Protein AF-A0A1Y0CXQ1-F1 (afdb_monomer)

InterPro domains:
  IPR018687 Protein of unknown function DUF2177, membrane [PF09945] (3-123)

Mean predicted aligned error: 2.54 Å

Organism: NCBI:txid1903694

Sequence (136 aa):
MGYVFVYLAAVVIFLGVDTVWLTTMKGLFYEPRIGHLLADKPNMGAAGAFYLFYILALCLLVLYPQIKVGTSVIGIFLLGGLIGLMAYGTYDFTNLALYKGFTLETALVDFLWGGLLTGAVSAGVAALAYRFNWLA

Foldseek 3Di:
DLLVLLLVLLLCLLCVVVVVVCVPCVVVPCCVQPVVVDDPDDPVVVVVVCSNVLSVCLSVPQQQVCLQVPHDLQRSLQVQLVSQLVVLLVVLVVCVVPPPRRDPVNSVVSSNVSSNSRSVSRSVSSVVCVVVVSND

pLDDT: mean 96.77, std 2.99, range [74.44, 98.81]

Secondary structure (DSSP, 8-state):
-HHHHHHHHHHHHHHHHHHHHHHHHIIIIIHHHHGGGS-SS--HHHHHHHHHHHHHHHIIIIIHHHHHTT--HHHHHHHHHHHHHHHHHHHHHHHHHH-TT--HHHHHHHHHHHHHHHHHHHHHHHHHHHHTTTT-

Structure (mmCIF, N/CA/C/O backbone):
data_AF-A0A1Y0CXQ1-F1
#
_entry.id   AF-A0A1Y0CXQ1-F1
#
loop_
_atom_site.group_PDB
_atom_site.id
_atom_site.type_symbol
_atom_site.label_atom_id
_atom_site.label_alt_id
_atom_site.label_comp_id
_atom_site.label_asym_id
_atom_site.label_entity_id
_atom_site.label_seq_id
_atom_site.pdbx_PDB_ins_code
_atom_site.Cartn_x
_atom_site.Cartn_y
_atom_site.Cartn_z
_atom_site.occupancy
_atom_site.B_iso_or_equiv
_atom_site.auth_seq_id
_atom_site.auth_comp_id
_atom_site.auth_asym_id
_atom_site.auth_atom_id
_atom_site.pdbx_PDB_model_num
ATOM 1 N N . MET A 1 1 ? -17.543 -12.802 12.088 1.00 82.25 1 MET A N 1
ATOM 2 C CA . MET A 1 1 ? -17.949 -12.087 10.853 1.00 82.25 1 MET A CA 1
ATOM 3 C C . MET A 1 1 ? -17.145 -10.809 10.639 1.00 82.25 1 MET A C 1
ATOM 5 O O . MET A 1 1 ? -16.642 -10.629 9.542 1.00 82.25 1 MET A O 1
ATOM 9 N N . GLY A 1 2 ? -16.914 -9.997 11.676 1.00 93.62 2 GLY A N 1
ATOM 10 C CA . GLY A 1 2 ? -16.078 -8.791 11.616 1.00 93.62 2 GLY A CA 1
ATOM 11 C C . GLY A 1 2 ? -14.749 -8.891 10.867 1.00 93.62 2 GLY A C 1
ATOM 12 O O . GLY A 1 2 ? -14.496 -8.114 9.955 1.00 93.62 2 GLY A O 1
ATOM 13 N N . TYR A 1 3 ? -13.923 -9.889 11.202 1.00 96.31 3 TYR A N 1
ATOM 14 C CA . TYR A 1 3 ? -12.636 -10.113 10.525 1.00 96.31 3 TYR A CA 1
ATOM 15 C C . TYR A 1 3 ? -12.791 -10.347 9.021 1.00 96.31 3 TYR A C 1
ATOM 17 O O . TYR A 1 3 ? -11.991 -9.853 8.238 1.00 96.31 3 TYR A O 1
ATOM 25 N N . VAL A 1 4 ? -13.849 -11.057 8.616 1.00 97.19 4 VAL A N 1
ATOM 26 C CA . VAL A 1 4 ? -14.145 -11.303 7.201 1.00 97.19 4 VAL A CA 1
ATOM 27 C C . VAL A 1 4 ? -14.506 -9.992 6.506 1.00 97.19 4 VAL A C 1
ATOM 29 O O . VAL A 1 4 ? -14.008 -9.743 5.417 1.00 97.19 4 VAL A O 1
ATOM 32 N N . PHE A 1 5 ? -15.300 -9.119 7.133 1.00 98.00 5 PHE A N 1
ATOM 33 C CA . PHE A 1 5 ? -15.616 -7.805 6.560 1.00 98.00 5 PHE A CA 1
ATOM 34 C C . PHE A 1 5 ? -14.389 -6.903 6.442 1.00 98.00 5 PHE A C 1
ATOM 36 O O . PHE A 1 5 ? -14.204 -6.282 5.400 1.00 98.00 5 PHE A O 1
ATOM 43 N N . VAL A 1 6 ? -13.514 -6.887 7.451 1.00 98.25 6 VAL A N 1
ATOM 44 C CA . VAL A 1 6 ? -12.236 -6.158 7.393 1.00 98.25 6 VAL A CA 1
ATOM 45 C C . VAL A 1 6 ? -11.364 -6.678 6.248 1.00 98.25 6 VAL A C 1
ATOM 47 O O . VAL A 1 6 ? -10.869 -5.878 5.458 1.00 98.25 6 VAL A O 1
ATOM 50 N N . TYR A 1 7 ? -11.224 -8.000 6.110 1.00 98.44 7 TYR A N 1
ATOM 51 C CA . TYR A 1 7 ? -10.444 -8.602 5.028 1.00 98.44 7 TYR A CA 1
ATOM 52 C C . TYR A 1 7 ? -11.030 -8.290 3.649 1.00 98.44 7 TYR A C 1
ATOM 54 O O . TYR A 1 7 ? -10.314 -7.819 2.771 1.00 98.44 7 TYR A O 1
ATOM 62 N N . LEU A 1 8 ? -12.337 -8.498 3.454 1.00 98.25 8 LEU A N 1
ATOM 63 C CA . LEU A 1 8 ? -12.995 -8.224 2.175 1.00 98.25 8 LEU A CA 1
ATOM 64 C C . LEU A 1 8 ? -12.932 -6.738 1.811 1.00 98.25 8 LEU A C 1
ATOM 66 O O . LEU A 1 8 ? -12.670 -6.413 0.656 1.00 98.25 8 LEU A O 1
ATOM 70 N N . ALA A 1 9 ? -13.114 -5.837 2.778 1.00 98.38 9 ALA A N 1
ATOM 71 C CA . ALA A 1 9 ? -12.950 -4.405 2.552 1.00 98.38 9 ALA A CA 1
ATOM 72 C C . ALA A 1 9 ? -11.510 -4.066 2.142 1.00 98.38 9 ALA A C 1
ATOM 74 O O . ALA A 1 9 ? -11.317 -3.321 1.184 1.00 98.38 9 ALA A O 1
ATOM 75 N N . ALA A 1 10 ? -10.507 -4.648 2.808 1.00 98.50 10 ALA A N 1
ATOM 76 C CA . ALA A 1 10 ? -9.107 -4.457 2.443 1.00 98.50 10 ALA A CA 1
ATOM 77 C C . ALA A 1 10 ? -8.825 -4.948 1.017 1.00 98.50 10 ALA A C 1
ATOM 79 O O . ALA A 1 10 ? -8.237 -4.209 0.237 1.00 98.50 10 ALA A O 1
ATOM 80 N N . VAL A 1 11 ? -9.313 -6.138 0.645 1.00 98.31 11 VAL A N 1
ATOM 81 C CA . VAL A 1 11 ? -9.183 -6.686 -0.716 1.00 98.31 11 VAL A CA 1
ATOM 82 C C . VAL A 1 11 ? -9.814 -5.766 -1.756 1.00 98.31 11 VAL A C 1
ATOM 84 O O . VAL A 1 11 ? -9.154 -5.405 -2.728 1.00 98.31 11 VAL A O 1
ATOM 87 N N . VAL A 1 12 ? -11.067 -5.355 -1.555 1.00 98.31 12 VAL A N 1
ATOM 88 C CA . VAL A 1 12 ? -11.789 -4.525 -2.531 1.00 98.31 12 VAL A CA 1
ATOM 89 C C . VAL A 1 12 ? -11.136 -3.154 -2.689 1.00 98.31 12 VAL A C 1
ATOM 91 O O . VAL A 1 12 ? -10.941 -2.707 -3.817 1.00 98.31 12 VAL A O 1
ATOM 94 N N . ILE A 1 13 ? -10.778 -2.489 -1.587 1.00 98.19 13 ILE A N 1
ATOM 95 C CA . ILE A 1 13 ? -10.173 -1.152 -1.647 1.00 98.19 13 ILE A CA 1
ATOM 96 C C . ILE A 1 13 ? -8.774 -1.237 -2.266 1.00 98.19 13 ILE A C 1
ATOM 98 O O . ILE A 1 13 ? -8.471 -0.455 -3.163 1.00 98.19 13 ILE A O 1
ATOM 102 N N . PHE A 1 14 ? -7.943 -2.197 -1.841 1.00 98.44 14 PHE A N 1
ATOM 103 C CA . PHE A 1 14 ? -6.580 -2.348 -2.359 1.00 98.44 14 PHE A CA 1
ATOM 104 C C . PHE A 1 14 ? -6.588 -2.609 -3.861 1.00 98.44 14 PHE A C 1
ATOM 106 O O . PHE A 1 14 ? -5.982 -1.858 -4.618 1.00 98.44 14 PHE A O 1
ATOM 113 N N . LEU A 1 15 ? -7.328 -3.630 -4.304 1.00 97.56 15 LEU A N 1
ATOM 114 C CA . LEU A 1 15 ? -7.393 -3.982 -5.720 1.00 97.56 15 LEU A CA 1
ATOM 115 C C . LEU A 1 15 ? -8.054 -2.884 -6.550 1.00 97.56 15 LEU A C 1
ATOM 117 O O . LEU A 1 15 ? -7.614 -2.630 -7.667 1.00 97.56 15 LEU A O 1
ATOM 121 N N . GLY A 1 16 ? -9.084 -2.218 -6.022 1.00 97.12 16 GLY A N 1
ATOM 122 C CA . GLY A 1 16 ? -9.751 -1.119 -6.715 1.00 97.12 16 GLY A CA 1
ATOM 123 C C . GLY A 1 16 ? -8.801 0.041 -7.006 1.00 97.12 16 GLY A C 1
ATOM 124 O O . GLY A 1 16 ? -8.736 0.507 -8.142 1.00 97.12 16 GLY A O 1
ATOM 125 N N . VAL A 1 17 ? -8.029 0.474 -6.007 1.00 96.81 17 VAL A N 1
ATOM 126 C CA . VAL A 1 17 ? -7.073 1.581 -6.165 1.00 96.81 17 VAL A CA 1
ATOM 127 C C . VAL A 1 17 ? -5.871 1.155 -7.012 1.00 96.81 17 VAL A C 1
ATOM 129 O O . VAL A 1 17 ? -5.485 1.871 -7.936 1.00 96.81 17 VAL A O 1
ATOM 132 N N . ASP A 1 18 ? -5.307 -0.025 -6.757 1.00 95.50 18 ASP A N 1
ATOM 133 C CA . ASP A 1 18 ? -4.098 -0.484 -7.448 1.00 95.50 18 ASP A CA 1
ATOM 134 C C . ASP A 1 18 ? -4.360 -0.846 -8.918 1.00 95.50 18 ASP A C 1
ATOM 136 O O . ASP A 1 18 ? -3.522 -0.604 -9.781 1.00 95.50 18 ASP A O 1
ATOM 140 N N . THR A 1 19 ? -5.563 -1.323 -9.258 1.00 94.81 19 THR A N 1
ATOM 141 C CA . THR A 1 19 ? -5.941 -1.552 -10.664 1.00 94.81 19 THR A CA 1
ATOM 142 C C . THR A 1 19 ? -5.928 -0.249 -11.458 1.00 94.81 19 THR A C 1
ATOM 144 O O . THR A 1 19 ? -5.457 -0.227 -12.596 1.00 94.81 19 THR A O 1
ATOM 147 N N . VAL A 1 20 ? -6.410 0.854 -10.875 1.00 96.69 20 VAL A N 1
ATOM 148 C CA . VAL A 1 20 ? -6.360 2.173 -11.527 1.00 96.69 20 VAL A CA 1
ATOM 149 C C . VAL A 1 20 ? -4.910 2.594 -11.750 1.00 96.69 20 VAL A C 1
ATOM 151 O O . VAL A 1 20 ? -4.565 3.043 -12.843 1.00 96.69 20 VAL A O 1
ATOM 154 N N . TRP A 1 21 ? -4.040 2.391 -10.761 1.00 96.62 21 TRP A N 1
ATOM 155 C CA . TRP A 1 21 ? -2.615 2.679 -10.901 1.00 96.62 21 TRP A CA 1
ATOM 156 C C . TRP A 1 21 ? -1.962 1.842 -11.997 1.00 96.62 21 TRP A C 1
ATOM 158 O O . TRP A 1 21 ? -1.400 2.396 -12.934 1.00 96.62 21 TRP A O 1
ATOM 168 N N . LEU A 1 22 ? -2.091 0.517 -11.953 1.00 93.69 22 LEU A N 1
ATOM 169 C CA . LEU A 1 22 ? -1.447 -0.365 -12.925 1.00 93.69 22 LEU A CA 1
ATOM 170 C C . LEU A 1 22 ? -1.951 -0.126 -14.350 1.00 93.6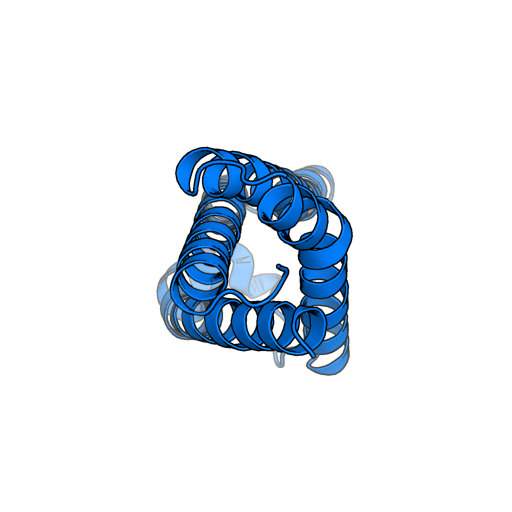9 22 LEU A C 1
ATOM 172 O O . LEU A 1 22 ? -1.155 -0.103 -15.284 1.00 93.69 22 LEU A O 1
ATOM 176 N N . THR A 1 23 ? -3.25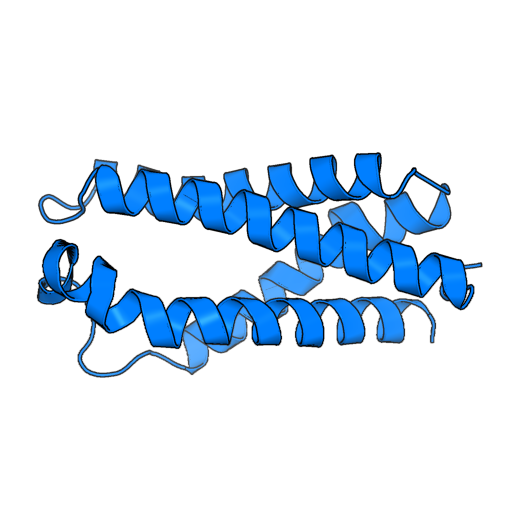4 0.089 -14.540 1.00 93.56 23 THR A N 1
ATOM 177 C CA . THR A 1 23 ? -3.816 0.341 -15.879 1.00 93.56 23 THR A CA 1
ATOM 178 C C . THR A 1 23 ? -3.360 1.672 -16.471 1.00 93.56 23 THR A C 1
ATOM 180 O O . THR A 1 23 ? -3.150 1.752 -17.680 1.00 93.56 23 THR A O 1
ATOM 183 N N . THR A 1 24 ? -3.159 2.698 -15.643 1.00 95.81 24 THR A N 1
ATOM 184 C CA . THR A 1 24 ? -2.713 4.024 -16.098 1.00 95.81 24 THR A CA 1
ATOM 185 C C . THR A 1 24 ? -1.192 4.111 -16.220 1.00 95.81 24 THR A C 1
ATOM 187 O O . THR A 1 24 ? -0.663 4.513 -17.256 1.00 95.81 24 THR A O 1
ATOM 190 N N . MET A 1 25 ? -0.464 3.681 -15.193 1.00 96.12 25 MET A N 1
ATOM 191 C CA . MET A 1 25 ? 0.983 3.848 -15.085 1.00 96.12 25 MET A CA 1
ATOM 192 C C . MET A 1 25 ? 1.774 2.839 -15.908 1.00 96.12 25 MET A C 1
ATOM 194 O O . MET A 1 25 ? 2.926 3.125 -16.241 1.00 96.12 25 MET A O 1
ATOM 198 N N . LYS A 1 26 ? 1.193 1.690 -16.290 1.00 93.06 26 LYS A N 1
ATOM 199 C CA . LYS A 1 26 ? 1.884 0.704 -17.138 1.00 93.06 26 LYS A CA 1
ATOM 200 C C . LYS A 1 26 ? 2.445 1.351 -18.405 1.00 93.06 26 LYS A C 1
ATOM 202 O O . LYS A 1 26 ? 3.655 1.321 -18.595 1.00 93.06 26 LYS A O 1
ATOM 207 N N . GLY A 1 27 ? 1.595 1.976 -19.219 1.00 93.06 27 GLY A N 1
ATOM 208 C CA . GLY A 1 27 ? 2.030 2.634 -20.456 1.00 93.06 27 GLY A CA 1
ATOM 209 C C . GLY A 1 27 ? 2.696 3.992 -20.223 1.00 93.06 27 GLY A C 1
ATOM 210 O O . GLY A 1 27 ? 3.652 4.344 -20.907 1.00 93.06 27 GLY A O 1
ATOM 211 N N . LEU A 1 28 ? 2.219 4.760 -19.235 1.00 94.62 28 LEU A N 1
ATOM 212 C CA . LEU A 1 28 ? 2.705 6.125 -18.999 1.00 94.62 28 LEU A CA 1
ATOM 213 C C . LEU A 1 28 ? 4.085 6.181 -18.335 1.00 94.62 28 LEU A C 1
ATOM 215 O O . LEU A 1 28 ? 4.826 7.142 -18.543 1.00 94.62 28 LEU A O 1
ATOM 219 N N . PHE A 1 29 ? 4.430 5.189 -17.514 1.00 95.88 29 PHE A N 1
ATOM 220 C CA . PHE A 1 29 ? 5.589 5.272 -16.631 1.00 95.88 29 PHE A CA 1
ATOM 221 C C . PHE A 1 29 ? 6.491 4.039 -16.676 1.00 95.88 29 PHE A C 1
ATOM 223 O O . PHE A 1 29 ? 7.704 4.204 -16.843 1.00 95.88 29 PHE A O 1
ATOM 230 N N . TYR A 1 30 ? 5.930 2.831 -16.546 1.00 95.38 30 TYR A N 1
ATOM 231 C CA . TYR A 1 30 ? 6.724 1.602 -16.439 1.00 95.38 30 TYR A CA 1
ATOM 232 C C . TYR A 1 30 ? 7.280 1.137 -17.791 1.00 95.38 30 TYR A C 1
ATOM 234 O O . TYR A 1 30 ? 8.478 0.885 -17.885 1.00 95.38 30 TYR A O 1
ATOM 242 N N . GLU A 1 31 ? 6.466 1.062 -18.848 1.00 94.62 31 GLU A N 1
ATOM 243 C CA . GLU A 1 31 ? 6.908 0.625 -20.183 1.00 94.62 31 GLU A CA 1
ATOM 244 C C . GLU A 1 31 ? 8.086 1.458 -20.730 1.00 94.62 31 GLU A C 1
ATOM 246 O O . GLU A 1 31 ? 9.082 0.859 -21.139 1.00 94.62 31 GLU A O 1
ATOM 251 N N . PRO A 1 32 ? 8.083 2.806 -20.657 1.00 95.88 32 PRO A N 1
ATOM 252 C CA . PRO A 1 32 ? 9.220 3.606 -21.119 1.00 95.88 32 PRO A CA 1
ATOM 253 C C . PRO A 1 32 ? 10.524 3.405 -20.328 1.00 95.88 32 PRO A C 1
ATOM 255 O O . PRO A 1 32 ? 11.597 3.692 -20.852 1.00 95.88 32 PRO A O 1
ATOM 258 N N . ARG A 1 33 ? 10.454 2.952 -19.067 1.00 95.31 33 ARG A N 1
ATOM 259 C CA . ARG A 1 33 ? 11.616 2.855 -18.158 1.00 95.31 33 ARG A CA 1
ATOM 260 C C . ARG A 1 33 ? 12.156 1.442 -18.029 1.00 95.31 33 ARG A C 1
ATOM 262 O O . ARG A 1 33 ? 13.359 1.219 -18.107 1.00 95.31 33 ARG A O 1
ATOM 269 N N . ILE A 1 34 ? 11.254 0.494 -17.824 1.00 96.19 34 ILE A N 1
ATOM 270 C CA . ILE A 1 34 ? 11.565 -0.906 -17.547 1.00 96.19 34 ILE A CA 1
ATOM 271 C C . ILE A 1 34 ? 10.837 -1.854 -18.503 1.00 96.19 34 ILE A C 1
ATOM 273 O O . ILE A 1 34 ? 10.799 -3.048 -18.242 1.00 96.19 34 ILE A O 1
ATOM 277 N N . GLY A 1 35 ? 10.283 -1.370 -19.623 1.00 94.38 35 GLY A N 1
ATOM 278 C CA . GLY A 1 35 ? 9.532 -2.195 -20.580 1.00 94.38 35 GLY A CA 1
ATOM 279 C C . GLY A 1 35 ? 10.302 -3.408 -21.099 1.00 94.38 35 GLY A C 1
ATOM 280 O O . GLY A 1 35 ? 9.722 -4.469 -21.273 1.00 94.38 35 GLY A O 1
ATOM 281 N N . HIS A 1 36 ? 11.623 -3.287 -21.241 1.00 94.38 36 HIS A N 1
ATOM 282 C CA . HIS A 1 36 ? 12.508 -4.394 -21.618 1.00 94.38 36 HIS A CA 1
ATOM 283 C C . HIS A 1 36 ? 12.626 -5.503 -20.549 1.00 94.38 36 HIS A C 1
ATOM 285 O O . HIS A 1 36 ? 13.119 -6.585 -20.854 1.00 94.38 36 HIS A O 1
ATOM 291 N N . LEU A 1 37 ? 12.205 -5.236 -19.307 1.00 94.75 37 LEU A N 1
ATOM 292 C CA . LEU A 1 37 ? 12.111 -6.203 -18.205 1.00 94.75 37 LEU A CA 1
ATOM 293 C C . LEU A 1 37 ? 10.682 -6.733 -18.008 1.00 94.75 37 LEU A C 1
ATOM 295 O O . LEU A 1 37 ? 10.495 -7.714 -17.289 1.00 94.75 37 LEU A O 1
ATOM 299 N N . LEU A 1 38 ? 9.669 -6.081 -18.590 1.00 93.56 38 LEU A N 1
ATOM 300 C CA . LEU A 1 38 ? 8.275 -6.479 -18.420 1.00 93.56 38 LEU A CA 1
ATOM 301 C C . LEU A 1 38 ? 7.976 -7.737 -19.238 1.00 93.56 38 LEU A C 1
ATOM 303 O O . LEU A 1 38 ? 8.386 -7.870 -20.387 1.00 93.56 38 LEU A O 1
ATOM 307 N N . ALA A 1 39 ? 7.214 -8.655 -18.648 1.00 93.12 39 ALA A N 1
ATOM 308 C CA . ALA A 1 39 ? 6.709 -9.814 -19.370 1.00 93.12 39 ALA A CA 1
ATOM 309 C C . ALA A 1 39 ? 5.631 -9.404 -20.389 1.00 93.12 39 ALA A C 1
ATOM 311 O O . ALA A 1 39 ? 4.778 -8.565 -20.085 1.00 93.12 39 ALA A O 1
ATOM 312 N N . ASP A 1 40 ? 5.590 -10.088 -21.539 1.00 91.88 40 ASP A N 1
ATOM 313 C CA . ASP A 1 40 ? 4.553 -9.900 -22.569 1.00 91.88 40 ASP A CA 1
ATOM 314 C C . ASP A 1 40 ? 3.135 -10.049 -21.999 1.00 91.88 40 ASP A C 1
ATOM 316 O O . ASP A 1 40 ? 2.193 -9.361 -22.400 1.00 91.88 40 ASP A O 1
ATOM 320 N N . LYS A 1 41 ? 2.980 -10.974 -21.044 1.00 91.81 41 LYS A N 1
ATOM 321 C CA . LYS A 1 41 ? 1.740 -11.205 -20.305 1.00 91.81 41 LYS A CA 1
ATOM 322 C C . LYS A 1 41 ? 2.031 -11.306 -18.808 1.00 91.81 41 LYS A C 1
ATOM 324 O O . LYS A 1 41 ? 2.929 -12.058 -18.423 1.00 91.81 41 LYS A O 1
ATOM 329 N N . PRO A 1 42 ? 1.253 -10.619 -17.952 1.00 90.62 42 PRO A N 1
ATOM 330 C CA . PRO A 1 42 ? 1.375 -10.765 -16.509 1.00 90.62 42 PRO A CA 1
ATOM 331 C C . PRO A 1 42 ? 1.130 -12.208 -16.059 1.00 90.62 42 PRO A C 1
ATOM 333 O O . PRO A 1 42 ? 0.191 -12.869 -16.512 1.00 90.62 42 PRO A O 1
ATOM 336 N N . ASN A 1 43 ? 1.936 -12.683 -15.110 1.00 95.81 43 ASN A N 1
ATOM 337 C 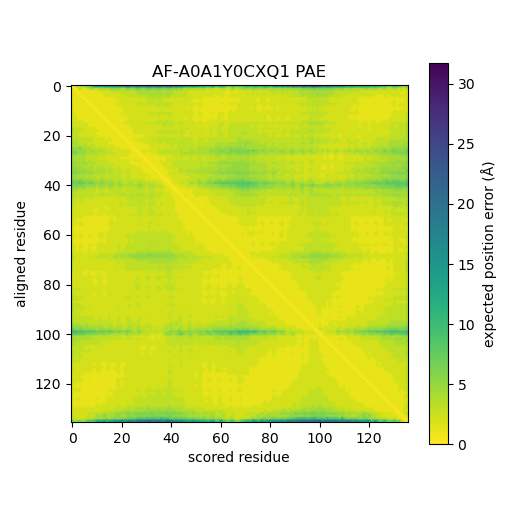CA . ASN A 1 43 ? 1.665 -13.941 -14.425 1.00 95.81 43 ASN A CA 1
ATOM 338 C C . ASN A 1 43 ? 0.555 -13.730 -13.382 1.00 95.81 43 ASN A C 1
ATOM 340 O O . ASN A 1 43 ? 0.815 -13.352 -12.239 1.00 95.81 43 ASN A O 1
ATOM 344 N N . MET A 1 44 ? -0.689 -13.993 -13.785 1.00 94.56 44 MET A N 1
ATOM 345 C CA . MET A 1 44 ? -1.869 -13.782 -12.938 1.00 94.56 44 MET A CA 1
ATOM 346 C C . MET A 1 44 ? -1.883 -14.661 -11.680 1.00 94.56 44 MET A C 1
ATOM 348 O O . MET A 1 44 ? -2.434 -14.249 -10.662 1.00 94.56 44 MET A O 1
ATOM 352 N N . GLY A 1 45 ? -1.263 -15.846 -11.720 1.00 97.19 45 GLY A N 1
ATOM 353 C CA . GLY A 1 45 ? -1.159 -16.726 -10.553 1.00 97.19 45 GLY A CA 1
ATOM 354 C C . GLY A 1 45 ? -0.258 -16.132 -9.471 1.00 97.19 45 GLY A C 1
ATOM 355 O O . GLY A 1 45 ? -0.651 -16.062 -8.308 1.00 97.19 45 GLY A O 1
ATOM 356 N N . ALA A 1 46 ? 0.919 -15.635 -9.865 1.00 96.06 46 ALA A N 1
ATOM 357 C CA . ALA A 1 46 ? 1.839 -14.956 -8.954 1.00 96.06 46 ALA A CA 1
ATOM 358 C C . ALA A 1 46 ? 1.239 -13.652 -8.402 1.00 96.06 46 ALA A C 1
ATOM 360 O O . ALA A 1 46 ? 1.315 -13.409 -7.199 1.00 96.06 46 ALA A O 1
ATOM 361 N N . ALA A 1 47 ? 0.580 -12.858 -9.255 1.00 94.62 47 ALA A N 1
ATOM 362 C CA . ALA A 1 47 ? -0.098 -11.632 -8.836 1.00 94.62 47 ALA A CA 1
ATOM 363 C C . ALA A 1 47 ? -1.207 -11.917 -7.810 1.00 94.62 47 ALA A C 1
ATOM 365 O O . ALA A 1 47 ? -1.251 -11.295 -6.751 1.00 94.62 47 ALA A O 1
ATOM 366 N N . GLY A 1 48 ? -2.068 -12.906 -8.077 1.00 95.50 48 GLY A N 1
ATOM 367 C CA . GLY A 1 48 ? -3.121 -13.311 -7.145 1.00 95.50 48 GLY A CA 1
ATOM 368 C C . GLY A 1 48 ? -2.566 -13.784 -5.800 1.00 95.50 48 GLY A C 1
ATOM 369 O O . GLY A 1 48 ? -3.059 -13.365 -4.754 1.00 95.50 48 GLY A O 1
ATOM 370 N N . ALA A 1 49 ? -1.509 -14.602 -5.814 1.00 97.25 49 ALA A N 1
ATOM 371 C CA . ALA A 1 49 ? -0.848 -15.055 -4.592 1.00 97.25 49 ALA A CA 1
ATOM 372 C C . ALA A 1 49 ? -0.279 -13.883 -3.777 1.00 97.25 49 ALA A C 1
ATOM 374 O O . ALA A 1 49 ? -0.489 -13.833 -2.564 1.00 97.25 49 ALA A O 1
ATOM 375 N N . PHE A 1 50 ? 0.374 -12.921 -4.440 1.00 95.81 50 PHE A N 1
ATOM 376 C CA . PHE A 1 50 ? 0.861 -11.698 -3.805 1.00 95.81 50 PHE A CA 1
ATOM 377 C C . PHE A 1 50 ? -0.276 -10.929 -3.132 1.00 95.81 50 PHE A C 1
ATOM 379 O O . PHE A 1 50 ? -0.218 -10.736 -1.922 1.00 95.81 50 PHE A O 1
ATOM 386 N N . TYR A 1 51 ? -1.329 -10.549 -3.864 1.00 96.62 51 TYR A N 1
ATOM 387 C CA . TYR A 1 51 ? -2.404 -9.731 -3.294 1.00 96.62 51 TYR A CA 1
ATOM 388 C C . TYR A 1 51 ? -3.093 -10.424 -2.116 1.00 96.62 51 TYR A C 1
ATOM 390 O O . TYR A 1 51 ? -3.292 -9.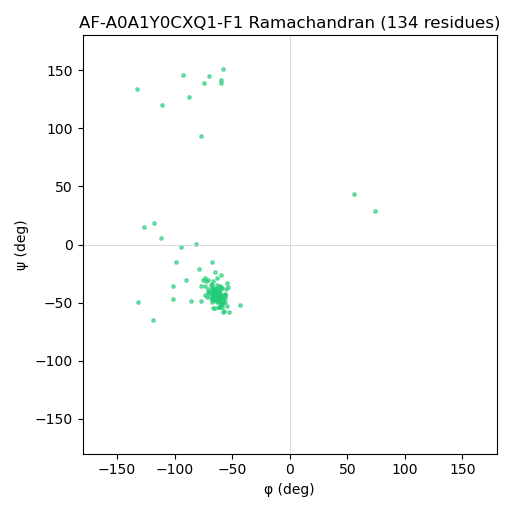811 -1.068 1.00 96.62 51 TYR A O 1
ATOM 398 N N . LEU A 1 52 ? -3.427 -11.711 -2.250 1.00 96.06 52 LEU A N 1
ATOM 399 C CA . LEU A 1 52 ? -4.119 -12.443 -1.188 1.00 96.06 52 LEU A CA 1
ATOM 400 C C . LEU A 1 52 ? -3.259 -12.574 0.071 1.00 96.06 52 LEU A C 1
ATOM 402 O O . LEU A 1 52 ? -3.764 -12.354 1.175 1.00 96.06 52 LEU A O 1
ATOM 406 N N . PHE A 1 53 ? -1.974 -12.906 -0.085 1.00 97.69 53 PHE A N 1
ATOM 407 C CA . PHE A 1 53 ? -1.058 -13.081 1.040 1.00 97.69 53 PHE A CA 1
ATOM 408 C C . PHE A 1 53 ? -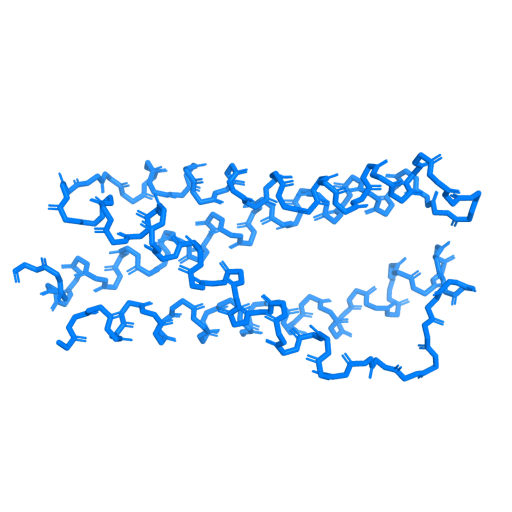0.668 -11.746 1.677 1.00 97.69 53 PHE A C 1
ATOM 410 O O . PHE A 1 53 ? -0.681 -11.619 2.901 1.00 97.69 53 PHE A O 1
ATOM 417 N N . TYR A 1 54 ? -0.377 -10.735 0.861 1.00 98.38 54 TYR A N 1
ATOM 418 C CA . TYR A 1 54 ? -0.010 -9.402 1.322 1.00 98.38 54 TYR A CA 1
ATOM 419 C C . TYR A 1 54 ? -1.131 -8.765 2.145 1.00 98.38 54 TYR A C 1
ATOM 421 O O . TYR A 1 54 ? -0.905 -8.307 3.265 1.00 98.38 54 TYR A O 1
ATOM 429 N N . ILE A 1 55 ? -2.368 -8.818 1.643 1.00 98.56 55 ILE A N 1
ATOM 430 C CA . ILE A 1 55 ? -3.531 -8.254 2.338 1.00 98.56 55 ILE A CA 1
ATOM 431 C C . ILE A 1 55 ? -3.858 -9.058 3.599 1.00 98.56 55 ILE A C 1
ATOM 433 O O . ILE A 1 55 ? -4.235 -8.477 4.618 1.00 98.56 55 ILE A O 1
ATOM 437 N N . LEU A 1 56 ? -3.665 -10.381 3.580 1.00 98.44 56 LEU A N 1
ATOM 438 C CA . LEU A 1 56 ? -3.803 -11.206 4.781 1.00 98.44 56 LEU A CA 1
ATOM 439 C C . LEU A 1 56 ? -2.789 -10.795 5.856 1.00 98.44 56 LEU A C 1
ATOM 441 O O . LEU A 1 56 ? -3.175 -10.598 7.010 1.00 98.44 56 LEU A O 1
ATOM 445 N N . ALA A 1 57 ? -1.520 -10.619 5.485 1.00 98.44 57 ALA A N 1
ATOM 446 C CA . ALA A 1 57 ? -0.477 -10.159 6.396 1.00 98.44 57 ALA A CA 1
ATOM 447 C C . ALA A 1 57 ? -0.785 -8.758 6.944 1.00 98.44 57 ALA A C 1
ATOM 449 O O . ALA A 1 57 ? -0.716 -8.551 8.155 1.00 98.44 57 ALA A O 1
ATOM 450 N N . LEU A 1 58 ? -1.219 -7.822 6.092 1.00 98.75 58 LEU A N 1
ATOM 451 C CA . LEU A 1 58 ? -1.664 -6.490 6.512 1.00 98.75 58 LEU A CA 1
ATOM 452 C C . LEU A 1 58 ? -2.801 -6.570 7.539 1.00 98.75 58 LEU A C 1
ATOM 454 O O . LEU A 1 58 ? -2.786 -5.867 8.552 1.00 98.75 58 LEU A O 1
ATOM 458 N N . CYS A 1 59 ? -3.777 -7.451 7.313 1.00 98.62 59 CYS A N 1
ATOM 459 C CA . CYS A 1 59 ? -4.883 -7.638 8.242 1.00 98.62 59 CYS A CA 1
ATOM 460 C C . CYS A 1 59 ? -4.411 -8.169 9.599 1.00 98.62 59 CYS A C 1
ATOM 462 O O . CYS A 1 59 ? -4.796 -7.629 10.635 1.00 98.62 59 CYS A O 1
ATOM 464 N N . LEU A 1 60 ? -3.571 -9.205 9.600 1.00 98.50 60 LEU A N 1
ATOM 465 C CA . LEU A 1 60 ? -3.078 -9.848 10.820 1.00 98.50 60 LEU A CA 1
ATOM 466 C C . LEU A 1 60 ? -2.156 -8.936 11.637 1.00 98.50 60 LEU A C 1
ATOM 468 O O . LEU A 1 60 ? -2.246 -8.926 12.863 1.00 98.50 60 LEU A O 1
ATOM 472 N N . LEU A 1 61 ? -1.285 -8.182 10.966 1.00 98.38 61 LEU A N 1
ATOM 473 C CA . LEU A 1 61 ? -0.240 -7.387 11.613 1.00 98.38 61 LEU A CA 1
ATOM 474 C C . LEU A 1 61 ? -0.698 -5.968 11.963 1.00 98.38 61 LEU A C 1
ATOM 476 O O . LEU A 1 61 ? -0.232 -5.408 12.953 1.00 98.38 61 LEU A O 1
ATOM 480 N N . VAL A 1 62 ? -1.611 -5.388 11.178 1.00 98.56 62 VAL A N 1
ATOM 481 C CA . VAL A 1 62 ? -2.050 -3.997 11.348 1.00 98.56 62 VAL A CA 1
ATOM 482 C C . VAL A 1 62 ? -3.540 -3.925 11.646 1.00 98.56 62 VAL A C 1
ATOM 484 O O . VAL A 1 62 ? -3.919 -3.512 12.736 1.00 98.56 62 VAL A O 1
ATOM 487 N N . LEU A 1 63 ? -4.410 -4.329 10.719 1.00 98.62 63 LEU A N 1
ATOM 488 C CA . LEU A 1 63 ? -5.831 -3.968 10.823 1.00 98.62 63 LEU A CA 1
ATOM 489 C C . LEU A 1 63 ? -6.512 -4.600 12.037 1.00 98.62 63 LEU A C 1
ATOM 491 O O . LEU A 1 63 ? -7.074 -3.887 12.862 1.00 98.62 63 LEU A O 1
ATOM 495 N N . TYR A 1 64 ? -6.441 -5.920 12.197 1.00 98.44 64 TYR A N 1
ATOM 496 C CA . TYR A 1 64 ? -7.105 -6.605 13.305 1.00 98.44 64 TYR A CA 1
ATOM 497 C C . TYR A 1 64 ? -6.632 -6.145 14.689 1.00 98.44 64 TYR A C 1
ATOM 499 O O . TYR A 1 64 ? -7.499 -5.837 15.509 1.00 98.44 64 TYR A O 1
ATOM 507 N N . PRO A 1 65 ? -5.320 -6.101 15.002 1.00 98.12 65 PRO A N 1
ATOM 508 C CA . PRO A 1 65 ? -4.887 -5.664 16.323 1.00 98.12 65 PRO A CA 1
ATOM 509 C C . PRO A 1 65 ? -5.198 -4.184 16.561 1.00 98.12 65 PRO A C 1
ATOM 511 O O . PRO A 1 65 ? -5.720 -3.852 17.621 1.00 98.12 65 PRO A O 1
ATOM 514 N N . GLN A 1 66 ? -4.944 -3.307 15.584 1.00 98.44 66 GLN A N 1
ATOM 515 C CA . GLN A 1 66 ? -5.058 -1.860 15.786 1.00 98.44 66 GLN A CA 1
ATOM 516 C C . GLN A 1 66 ? -6.510 -1.379 15.858 1.00 98.44 66 GLN A C 1
ATOM 518 O O . GLN A 1 66 ? -6.822 -0.506 16.664 1.00 98.44 66 GLN A O 1
ATOM 523 N N . ILE A 1 67 ? -7.415 -1.982 15.080 1.00 98.25 67 ILE A N 1
ATOM 524 C CA . ILE A 1 67 ? -8.849 -1.670 15.159 1.00 98.25 67 ILE A CA 1
ATOM 525 C C . ILE A 1 67 ? -9.413 -2.100 16.521 1.00 98.25 67 ILE A C 1
ATOM 527 O O . ILE A 1 67 ? -10.174 -1.355 17.129 1.00 98.25 67 ILE A O 1
ATOM 531 N N . LYS A 1 68 ? -9.018 -3.271 17.041 1.00 97.31 68 LYS A N 1
ATOM 532 C CA . LYS A 1 68 ? -9.498 -3.769 18.342 1.00 97.31 68 LYS A CA 1
ATOM 533 C C . LYS A 1 68 ? -9.077 -2.910 19.526 1.00 97.31 68 LYS A C 1
ATOM 535 O O . LYS A 1 68 ? -9.860 -2.735 20.452 1.00 97.31 68 LYS A O 1
ATOM 540 N N . VAL A 1 69 ? -7.840 -2.417 19.524 1.00 97.06 69 VAL A N 1
ATOM 541 C CA . VAL A 1 69 ? -7.343 -1.547 20.604 1.00 97.06 69 VAL A CA 1
ATOM 542 C C . VAL A 1 69 ? -7.786 -0.090 20.430 1.00 97.06 69 VAL A C 1
ATOM 544 O O . VAL A 1 69 ? -7.448 0.748 21.261 1.00 97.06 69 VAL A O 1
ATOM 547 N N . GLY A 1 70 ? -8.550 0.218 19.375 1.00 96.75 70 GLY A N 1
ATOM 548 C CA . GLY A 1 70 ? -9.114 1.545 19.141 1.00 96.75 70 GLY A CA 1
ATOM 549 C C . GLY A 1 70 ? -8.096 2.585 18.671 1.00 96.75 70 GLY A C 1
ATOM 550 O O . GLY A 1 70 ? -8.266 3.773 18.947 1.00 96.75 70 GLY A O 1
ATOM 551 N N . THR A 1 71 ? -7.033 2.173 17.973 1.00 98.19 71 THR A N 1
ATOM 552 C CA . THR A 1 71 ? -6.020 3.095 17.435 1.00 98.19 71 THR A CA 1
ATOM 553 C C . THR A 1 71 ? -6.657 4.097 16.469 1.00 98.19 71 THR A C 1
ATOM 555 O O . THR A 1 71 ? -7.524 3.754 15.666 1.00 98.19 71 THR A O 1
ATOM 558 N N . SER A 1 72 ? -6.221 5.357 16.491 1.00 98.31 72 SER A N 1
ATOM 559 C CA . SER A 1 72 ? -6.758 6.367 15.572 1.00 98.31 72 SER A CA 1
ATOM 560 C C . SER A 1 72 ? -6.567 5.970 14.098 1.00 98.31 72 SER A C 1
ATOM 562 O O . SER A 1 72 ? -5.602 5.293 13.738 1.00 98.31 72 SER A O 1
ATOM 564 N N . VAL A 1 73 ? -7.462 6.435 13.218 1.00 98.44 73 VAL A N 1
ATOM 565 C CA . VAL A 1 73 ? -7.373 6.176 11.765 1.00 98.44 73 VAL A CA 1
ATOM 566 C C . VAL A 1 73 ? -6.025 6.635 11.197 1.00 98.44 73 VAL A C 1
ATOM 568 O O . VAL A 1 73 ? -5.435 5.937 10.379 1.00 98.44 73 VAL A O 1
ATOM 571 N N . ILE A 1 74 ? -5.500 7.767 11.678 1.00 98.56 74 ILE A N 1
ATOM 572 C CA . ILE A 1 74 ? -4.176 8.278 11.290 1.00 98.56 74 ILE A CA 1
ATOM 573 C C . ILE A 1 74 ? -3.060 7.341 11.775 1.00 98.56 74 ILE A C 1
ATOM 575 O O . ILE A 1 74 ? -2.127 7.067 11.029 1.00 98.56 74 ILE A O 1
ATOM 579 N N . GLY A 1 75 ? -3.153 6.799 12.993 1.00 98.56 75 GLY A N 1
ATOM 580 C CA . GLY A 1 75 ? -2.187 5.810 13.479 1.00 98.56 75 GLY A CA 1
ATOM 581 C C . GLY A 1 75 ? -2.173 4.546 12.616 1.00 98.56 75 GLY A C 1
ATOM 582 O O . GLY A 1 75 ? -1.109 4.059 12.242 1.00 98.56 75 GLY A O 1
ATOM 583 N N . ILE A 1 76 ? 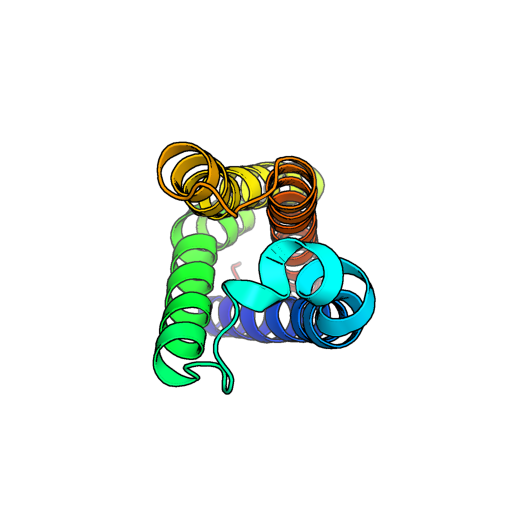-3.354 4.062 12.221 1.00 98.75 76 ILE A N 1
ATOM 584 C CA . ILE A 1 76 ? -3.492 2.899 11.334 1.00 98.75 76 ILE A CA 1
ATOM 585 C C . ILE A 1 76 ? -2.983 3.206 9.917 1.00 98.75 76 ILE A C 1
ATOM 587 O O . ILE A 1 76 ? -2.335 2.350 9.317 1.00 98.75 76 ILE A O 1
ATOM 591 N N . PHE A 1 77 ? -3.202 4.421 9.402 1.00 98.81 77 PHE A N 1
ATOM 592 C CA . PHE A 1 77 ? -2.612 4.889 8.142 1.00 98.81 77 PHE A CA 1
ATOM 593 C C . PHE A 1 77 ? -1.083 4.796 8.171 1.00 98.81 77 PHE A C 1
ATOM 595 O O . PHE A 1 77 ? -0.487 4.240 7.255 1.00 98.81 77 PHE A O 1
ATOM 602 N N . LEU A 1 78 ? -0.447 5.306 9.231 1.00 98.81 78 LEU A N 1
ATOM 603 C CA . LEU A 1 78 ? 1.013 5.323 9.349 1.00 98.81 78 LEU A CA 1
ATOM 604 C C . LEU A 1 78 ? 1.596 3.909 9.466 1.00 98.81 78 LEU A C 1
ATOM 606 O O . LEU A 1 78 ? 2.579 3.595 8.799 1.00 98.81 78 LEU A O 1
ATOM 610 N N . LEU A 1 79 ? 0.972 3.040 10.269 1.00 98.69 79 LEU A N 1
ATOM 611 C CA . LEU A 1 79 ? 1.401 1.644 10.415 1.00 98.69 79 LEU A CA 1
ATOM 612 C C . LEU A 1 79 ? 1.219 0.851 9.116 1.00 98.69 79 LEU A C 1
ATOM 614 O O . LEU A 1 79 ? 2.127 0.135 8.699 1.00 98.69 79 LEU A O 1
ATOM 618 N N . GLY A 1 80 ? 0.070 1.005 8.453 1.00 98.75 80 GLY A N 1
ATOM 619 C CA . GLY A 1 80 ? -0.180 0.399 7.146 1.00 98.75 80 GLY A CA 1
ATOM 620 C C . GLY A 1 80 ? 0.797 0.909 6.092 1.00 98.75 80 GLY A C 1
ATOM 621 O O . GLY A 1 80 ? 1.378 0.120 5.352 1.00 98.75 80 GLY A O 1
ATOM 622 N N . GLY A 1 81 ? 1.052 2.216 6.071 1.00 98.75 81 GLY A N 1
ATOM 623 C CA . GLY A 1 81 ? 2.008 2.823 5.154 1.00 98.75 81 GLY A CA 1
ATOM 624 C C . GLY A 1 81 ? 3.427 2.311 5.362 1.00 98.75 81 GLY A C 1
ATOM 625 O O . GLY A 1 81 ? 4.107 2.013 4.386 1.00 98.75 81 GLY A O 1
ATOM 626 N N . LEU A 1 82 ? 3.858 2.098 6.607 1.00 98.69 82 LEU A N 1
ATOM 627 C CA . LEU A 1 82 ? 5.161 1.497 6.897 1.00 98.69 82 LEU A CA 1
ATOM 628 C C . LEU A 1 82 ? 5.277 0.063 6.352 1.00 98.69 82 LEU A C 1
ATOM 630 O O . LEU A 1 82 ? 6.302 -0.282 5.766 1.00 98.69 82 LEU A O 1
ATOM 634 N N . ILE A 1 83 ? 4.226 -0.755 6.489 1.00 98.19 83 ILE A N 1
ATOM 635 C CA . ILE A 1 83 ? 4.172 -2.098 5.882 1.00 98.19 83 ILE A CA 1
ATOM 636 C C . ILE A 1 83 ? 4.216 -2.017 4.347 1.00 98.19 83 ILE A C 1
ATOM 638 O O . ILE A 1 83 ? 4.880 -2.837 3.712 1.00 98.19 83 ILE A O 1
ATOM 642 N N . GLY A 1 84 ? 3.558 -1.017 3.757 1.00 98.50 84 GLY A N 1
ATOM 643 C CA . GLY A 1 84 ? 3.635 -0.686 2.330 1.00 98.50 84 GLY A CA 1
ATOM 644 C C . GLY A 1 84 ? 5.054 -0.392 1.864 1.00 98.50 84 GLY A C 1
ATOM 645 O O . GLY A 1 84 ? 5.581 -1.092 1.001 1.00 98.50 84 GLY A O 1
ATOM 646 N N . LEU A 1 85 ? 5.693 0.595 2.495 1.00 98.69 85 LEU A N 1
ATOM 647 C CA . LEU A 1 85 ? 7.071 0.997 2.213 1.00 98.69 85 LEU A CA 1
ATOM 648 C C . LEU A 1 85 ? 8.032 -0.187 2.353 1.00 98.69 85 LEU A C 1
ATOM 650 O O . LEU A 1 85 ? 8.886 -0.394 1.499 1.00 98.69 85 LEU A O 1
ATOM 654 N N . MET A 1 86 ? 7.880 -1.003 3.398 1.00 98.38 86 MET A N 1
ATOM 655 C CA . MET A 1 86 ? 8.731 -2.173 3.597 1.00 98.38 86 MET A CA 1
ATOM 656 C C . MET A 1 86 ? 8.571 -3.198 2.466 1.00 98.38 86 MET A C 1
ATOM 658 O O . MET A 1 86 ? 9.575 -3.669 1.935 1.00 98.38 86 MET A O 1
ATOM 662 N N . ALA A 1 87 ? 7.340 -3.549 2.086 1.00 97.75 87 ALA A N 1
ATOM 663 C CA . ALA A 1 87 ? 7.099 -4.573 1.069 1.00 97.75 87 ALA A CA 1
ATOM 664 C C . ALA A 1 87 ? 7.565 -4.132 -0.326 1.00 97.75 87 ALA A C 1
ATOM 666 O O . ALA A 1 87 ? 8.325 -4.853 -0.972 1.00 97.75 87 ALA A O 1
ATOM 667 N N . TYR A 1 88 ? 7.164 -2.934 -0.754 1.00 98.19 88 TYR A N 1
ATOM 668 C CA . TYR A 1 88 ? 7.525 -2.403 -2.069 1.00 98.19 88 TYR A CA 1
ATOM 669 C C . TYR A 1 88 ? 9.012 -2.052 -2.115 1.00 98.19 88 TYR A C 1
ATOM 671 O O . TYR A 1 88 ? 9.719 -2.494 -3.010 1.00 98.19 88 TYR A O 1
ATOM 679 N N . GLY A 1 89 ? 9.550 -1.426 -1.065 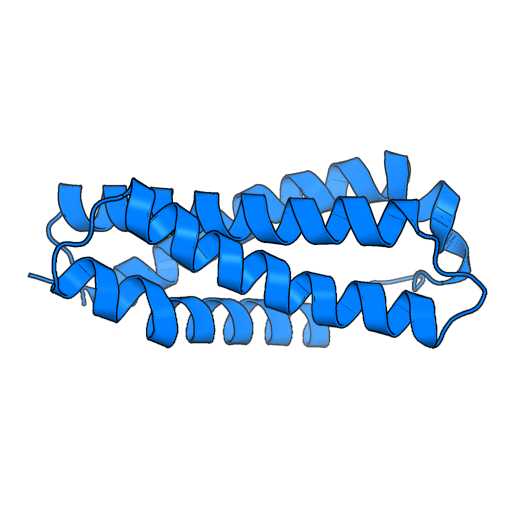1.00 98.19 89 GLY A N 1
ATOM 680 C CA . GLY A 1 89 ? 10.983 -1.143 -0.962 1.00 98.19 89 GLY A CA 1
ATOM 681 C C . GLY A 1 89 ? 11.850 -2.404 -0.973 1.00 98.19 89 GLY A C 1
ATOM 682 O O . GLY A 1 89 ? 12.918 -2.399 -1.579 1.00 98.19 89 GLY A O 1
ATOM 683 N N . THR A 1 90 ? 11.389 -3.509 -0.369 1.00 98.19 90 THR A N 1
ATOM 684 C CA . THR A 1 90 ? 12.095 -4.799 -0.463 1.00 98.19 90 THR A CA 1
ATOM 685 C C . THR A 1 90 ? 12.191 -5.260 -1.912 1.00 98.19 90 THR A C 1
ATOM 687 O O . THR A 1 90 ? 13.261 -5.683 -2.335 1.00 98.19 90 THR A O 1
ATOM 690 N N . TYR A 1 91 ? 11.111 -5.169 -2.685 1.00 97.31 91 TYR A N 1
ATOM 691 C CA . TYR A 1 91 ? 11.123 -5.517 -4.103 1.00 97.31 91 TYR A CA 1
ATOM 692 C C . TYR A 1 91 ? 11.996 -4.549 -4.919 1.00 97.31 91 TYR A C 1
ATOM 694 O O . TYR A 1 91 ? 12.944 -4.9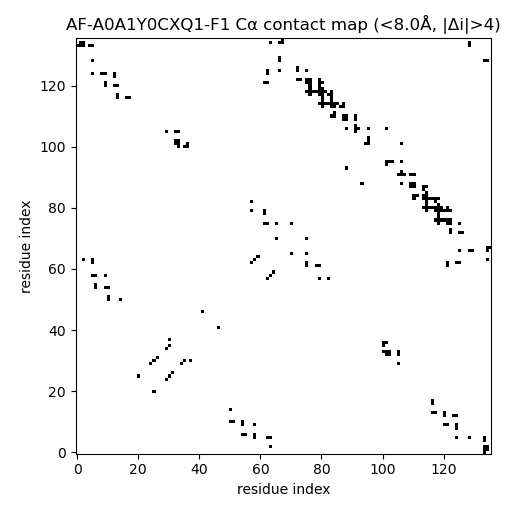69 -5.583 1.00 97.31 91 TYR A O 1
ATOM 702 N N . ASP A 1 92 ? 11.732 -3.251 -4.812 1.00 97.94 92 ASP A N 1
ATOM 703 C CA . ASP A 1 92 ? 12.332 -2.204 -5.636 1.00 97.94 92 ASP A CA 1
ATOM 704 C C . ASP A 1 92 ? 13.830 -2.032 -5.407 1.00 97.94 92 ASP A C 1
ATOM 706 O O . ASP A 1 92 ? 14.616 -2.002 -6.357 1.00 97.94 92 ASP A O 1
ATOM 710 N N . PHE A 1 93 ? 14.260 -1.952 -4.148 1.00 98.25 93 PHE A N 1
ATOM 711 C CA . PHE A 1 93 ? 15.674 -1.763 -3.832 1.00 98.25 93 PHE A CA 1
ATOM 712 C C . PHE A 1 93 ? 16.485 -3.038 -4.072 1.00 98.25 93 PHE A C 1
ATOM 714 O O . PHE A 1 93 ? 17.650 -2.953 -4.462 1.00 98.25 93 PHE A O 1
ATOM 721 N N . THR A 1 94 ? 15.868 -4.218 -3.939 1.00 98.06 94 THR A N 1
ATOM 722 C CA . THR A 1 94 ? 16.502 -5.476 -4.361 1.00 98.06 94 THR A CA 1
ATOM 723 C C . THR A 1 94 ? 16.670 -5.514 -5.877 1.00 98.06 94 THR A C 1
ATOM 725 O O . THR A 1 94 ? 17.741 -5.869 -6.364 1.00 98.06 94 THR A O 1
ATOM 728 N N . ASN A 1 95 ? 15.665 -5.084 -6.643 1.00 97.81 95 ASN A N 1
ATOM 729 C CA . ASN A 1 95 ? 15.777 -5.005 -8.098 1.00 97.81 95 ASN A CA 1
ATOM 730 C C . ASN A 1 95 ? 16.839 -3.996 -8.544 1.00 97.81 95 ASN A C 1
ATOM 732 O O . ASN A 1 95 ? 17.603 -4.313 -9.452 1.00 97.81 95 ASN A O 1
ATOM 736 N N . LEU A 1 96 ? 16.959 -2.840 -7.884 1.00 97.50 96 LEU A N 1
ATOM 737 C CA . LEU A 1 96 ? 18.069 -1.908 -8.124 1.00 97.50 96 LEU A CA 1
ATOM 738 C C . LEU A 1 96 ? 19.439 -2.528 -7.847 1.00 97.50 96 LEU A C 1
ATOM 740 O O . LEU A 1 96 ? 20.398 -2.243 -8.561 1.00 97.50 96 LEU A O 1
ATOM 744 N N . ALA A 1 97 ? 19.541 -3.362 -6.813 1.00 97.38 97 ALA A N 1
ATOM 745 C CA . ALA A 1 97 ? 20.791 -4.027 -6.470 1.00 97.38 97 ALA A CA 1
ATOM 746 C C . ALA A 1 97 ? 21.159 -5.147 -7.461 1.00 97.38 97 ALA A C 1
ATOM 748 O O . ALA A 1 97 ? 22.344 -5.401 -7.679 1.00 97.38 97 ALA A O 1
ATOM 749 N N . LEU A 1 98 ? 20.167 -5.825 -8.050 1.00 97.44 98 LEU A N 1
ATOM 750 C CA . LEU A 1 98 ? 20.377 -7.031 -8.861 1.00 97.44 98 LEU A CA 1
ATOM 751 C C . LEU A 1 98 ? 20.331 -6.791 -10.377 1.00 97.44 98 LEU A C 1
ATOM 753 O O . LEU A 1 98 ? 21.075 -7.436 -11.120 1.00 97.44 98 LEU A O 1
ATOM 757 N N . TYR A 1 99 ? 19.474 -5.890 -10.863 1.00 96.00 99 TYR A N 1
ATOM 758 C CA . TYR A 1 99 ? 19.189 -5.734 -12.290 1.00 96.00 99 TYR A CA 1
ATOM 759 C C . TYR A 1 99 ? 19.727 -4.419 -12.854 1.00 96.00 99 TYR A C 1
ATOM 761 O O . TYR A 1 99 ? 19.276 -3.334 -12.507 1.00 96.00 99 TYR A O 1
ATOM 769 N N . LYS A 1 100 ? 20.620 -4.523 -13.848 1.00 91.69 100 LYS A N 1
ATOM 770 C CA . LYS A 1 100 ? 21.208 -3.365 -14.552 1.00 91.69 100 LYS A CA 1
ATOM 771 C C . LYS A 1 100 ? 20.184 -2.461 -15.253 1.00 91.69 100 LYS A C 1
ATOM 773 O O . LYS A 1 100 ? 20.478 -1.298 -15.497 1.00 91.69 100 LYS A O 1
ATOM 778 N N . GLY A 1 101 ? 19.029 -3.009 -15.630 1.00 92.31 101 GLY A N 1
ATOM 779 C CA . GLY A 1 101 ? 17.978 -2.306 -16.369 1.00 92.31 101 GLY A CA 1
ATOM 780 C C . GLY A 1 101 ? 16.877 -1.697 -15.497 1.00 92.31 101 GLY A C 1
ATOM 781 O O . GLY A 1 101 ? 15.961 -1.075 -16.030 1.00 92.31 101 GLY A O 1
ATOM 782 N N . PHE A 1 102 ? 16.926 -1.887 -14.175 1.00 96.69 102 PHE A N 1
ATOM 783 C CA . PHE A 1 102 ? 15.914 -1.353 -13.266 1.00 96.69 102 PHE A CA 1
ATOM 784 C C . PHE A 1 102 ? 16.291 0.071 -12.846 1.00 96.69 102 PHE A C 1
ATOM 786 O O . PHE A 1 102 ? 17.413 0.318 -12.409 1.00 96.69 102 PHE A O 1
ATOM 793 N N . THR A 1 103 ? 15.377 1.030 -13.011 1.00 96.69 103 THR A N 1
ATOM 794 C CA . THR A 1 103 ? 15.701 2.453 -12.814 1.00 96.69 103 THR A CA 1
ATOM 795 C C . THR A 1 103 ? 15.413 2.921 -11.390 1.00 96.69 103 THR A C 1
ATOM 797 O O . THR A 1 103 ? 14.438 2.492 -10.771 1.00 96.69 103 THR A O 1
ATOM 800 N N . LEU A 1 104 ? 16.230 3.852 -10.879 1.00 97.19 104 LEU A N 1
ATOM 801 C CA . LEU A 1 104 ? 16.012 4.467 -9.562 1.00 97.19 104 LEU A CA 1
ATOM 802 C C . LEU A 1 104 ? 14.667 5.199 -9.490 1.00 97.19 104 LEU A C 1
ATOM 804 O O . LEU A 1 104 ? 13.997 5.152 -8.464 1.00 97.19 104 LEU A O 1
ATOM 808 N N . GLU A 1 105 ? 14.251 5.841 -10.583 1.00 97.06 105 GLU A N 1
ATOM 809 C CA . GLU A 1 105 ? 12.947 6.504 -10.661 1.00 97.06 105 GLU A CA 1
ATOM 810 C C . GLU A 1 105 ? 11.801 5.516 -10.452 1.00 97.06 105 GLU A C 1
ATOM 812 O O . GLU A 1 105 ? 10.896 5.795 -9.669 1.00 97.06 105 GLU A O 1
ATOM 817 N N . THR A 1 106 ? 11.854 4.354 -11.116 1.00 97.06 106 THR A N 1
ATOM 818 C CA . THR A 1 106 ? 10.862 3.290 -10.930 1.00 97.06 106 THR A CA 1
ATOM 819 C C . THR A 1 106 ? 10.806 2.861 -9.473 1.00 97.06 106 THR A C 1
ATOM 821 O O . THR A 1 106 ? 9.727 2.873 -8.891 1.00 97.06 106 THR A O 1
ATOM 824 N N . ALA A 1 107 ? 11.964 2.565 -8.882 1.00 97.88 107 ALA A N 1
ATOM 825 C CA . ALA A 1 107 ? 12.055 2.109 -7.503 1.00 97.88 107 ALA A CA 1
ATOM 826 C C . ALA A 1 107 ? 11.467 3.113 -6.503 1.00 97.88 107 ALA A C 1
ATOM 828 O O . ALA A 1 107 ? 10.720 2.736 -5.613 1.00 97.88 107 ALA A O 1
ATOM 829 N N . LEU A 1 108 ? 11.798 4.401 -6.634 1.00 98.19 108 LEU A N 1
ATOM 830 C CA . LEU A 1 108 ? 11.323 5.423 -5.698 1.00 98.19 108 LEU A CA 1
ATOM 831 C C . LEU A 1 108 ? 9.824 5.688 -5.842 1.00 98.19 108 LEU A C 1
ATOM 833 O O . LEU A 1 108 ? 9.140 5.869 -4.835 1.00 98.19 108 LEU A O 1
ATOM 837 N N . VAL A 1 109 ? 9.315 5.726 -7.075 1.00 98.00 109 VAL A N 1
ATOM 838 C CA . VAL A 1 109 ? 7.887 5.948 -7.326 1.00 98.00 109 VAL A CA 1
ATOM 839 C C . VAL A 1 109 ? 7.063 4.769 -6.818 1.00 98.00 109 VAL A C 1
ATOM 841 O O . VAL A 1 109 ? 6.070 4.997 -6.131 1.00 98.00 109 VAL A O 1
ATOM 844 N N . ASP A 1 110 ? 7.486 3.536 -7.099 1.00 97.56 110 ASP A N 1
ATOM 845 C CA . ASP A 1 110 ? 6.753 2.334 -6.688 1.00 97.56 110 ASP A CA 1
ATOM 846 C C . ASP A 1 110 ? 6.832 2.108 -5.169 1.00 97.56 110 ASP A C 1
ATOM 848 O O . ASP A 1 110 ? 5.813 1.859 -4.525 1.00 97.56 110 ASP A O 1
ATOM 852 N N . PHE A 1 111 ? 7.990 2.374 -4.555 1.00 98.44 111 PHE A N 1
ATOM 853 C CA . PHE A 1 111 ? 8.159 2.413 -3.101 1.00 98.44 111 PHE A CA 1
ATOM 854 C C . PHE A 1 111 ? 7.174 3.375 -2.425 1.00 98.44 111 PHE A C 1
ATOM 856 O O . PHE A 1 111 ? 6.446 2.988 -1.505 1.00 98.44 111 PHE A O 1
ATOM 863 N N . LEU A 1 112 ? 7.129 4.634 -2.879 1.00 98.50 112 LEU A N 1
ATOM 864 C CA . LEU A 1 112 ? 6.235 5.648 -2.314 1.00 98.50 112 LEU A CA 1
ATOM 865 C C . LEU A 1 112 ? 4.764 5.312 -2.572 1.00 98.50 112 LEU A C 1
ATOM 867 O O . LEU A 1 112 ? 3.937 5.499 -1.675 1.00 98.50 112 LEU A O 1
ATOM 871 N N . TRP A 1 113 ? 4.439 4.790 -3.758 1.00 98.44 113 TRP A N 1
ATOM 872 C CA . TRP A 1 113 ? 3.096 4.315 -4.082 1.00 98.44 113 TRP A CA 1
ATOM 873 C C . TRP A 1 113 ? 2.663 3.199 -3.133 1.00 98.44 113 TRP A C 1
ATOM 875 O O . TRP A 1 113 ? 1.605 3.315 -2.521 1.00 98.44 113 TRP A O 1
ATOM 885 N N . GLY A 1 114 ? 3.499 2.182 -2.919 1.00 98.31 114 GLY A N 1
ATOM 886 C CA . GLY A 1 114 ? 3.216 1.077 -2.005 1.00 98.31 114 GLY A CA 1
ATOM 887 C C . GLY A 1 114 ? 2.918 1.538 -0.582 1.00 98.31 114 GLY A C 1
ATOM 888 O O . GLY A 1 114 ? 1.958 1.075 0.043 1.00 98.31 114 GLY A O 1
ATOM 889 N N . GLY A 1 115 ? 3.691 2.505 -0.082 1.00 98.69 115 GLY A N 1
ATOM 890 C CA . GLY A 1 115 ? 3.432 3.158 1.200 1.00 98.69 115 GLY A CA 1
ATOM 891 C C . GLY A 1 115 ? 2.090 3.889 1.241 1.00 98.69 115 GLY A C 1
ATOM 892 O O . GLY A 1 115 ? 1.264 3.638 2.121 1.00 98.69 115 GLY A O 1
ATOM 893 N N . LEU A 1 116 ? 1.843 4.778 0.278 1.00 98.62 116 LEU A N 1
ATOM 894 C CA . LEU A 1 116 ? 0.615 5.577 0.225 1.00 98.62 116 LEU A CA 1
ATOM 895 C C . LEU A 1 116 ? -0.634 4.712 0.033 1.00 98.62 116 LEU A C 1
ATOM 897 O O . LEU A 1 116 ? -1.617 4.903 0.748 1.00 98.62 116 LEU A O 1
ATOM 901 N N . LEU A 1 117 ? -0.584 3.741 -0.878 1.00 98.62 117 LEU A N 1
ATOM 902 C CA . LEU A 1 117 ? -1.658 2.792 -1.155 1.00 98.62 117 LEU A CA 1
ATOM 903 C C . LEU A 1 117 ? -2.014 1.998 0.101 1.00 98.62 117 LEU A C 1
ATOM 905 O O . LEU A 1 117 ? -3.166 1.995 0.531 1.00 98.62 117 LEU A O 1
ATOM 909 N N . THR A 1 118 ? -1.025 1.361 0.728 1.00 98.75 118 THR A N 1
ATOM 910 C CA . THR A 1 118 ? -1.266 0.493 1.889 1.00 98.75 118 THR A CA 1
ATOM 911 C C . THR A 1 118 ? -1.745 1.292 3.096 1.00 98.75 118 THR A C 1
ATOM 913 O O 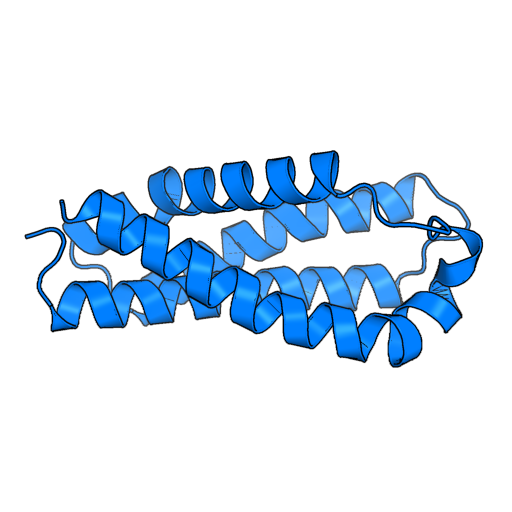. THR A 1 118 ? -2.659 0.859 3.807 1.00 98.75 118 THR A O 1
ATOM 916 N N . GLY A 1 119 ? -1.193 2.490 3.307 1.00 98.75 119 GLY A N 1
ATOM 917 C CA . GLY A 1 119 ? -1.673 3.415 4.330 1.00 98.75 119 GLY A CA 1
ATOM 918 C C . GLY A 1 119 ? -3.119 3.841 4.082 1.00 98.75 119 GLY A C 1
ATOM 919 O O . GLY A 1 119 ? -3.953 3.735 4.983 1.00 98.75 119 GLY A O 1
ATOM 920 N N . ALA A 1 120 ? -3.448 4.264 2.858 1.00 98.75 120 ALA A N 1
ATOM 921 C CA . ALA A 1 120 ? -4.791 4.713 2.488 1.00 98.75 120 ALA A CA 1
ATOM 922 C C . ALA A 1 120 ? -5.833 3.591 2.601 1.00 98.75 120 ALA A C 1
ATOM 924 O O . ALA A 1 120 ? -6.907 3.806 3.168 1.00 98.75 120 ALA A O 1
ATOM 925 N N . VAL A 1 121 ? -5.502 2.381 2.142 1.00 98.75 121 VAL A N 1
ATOM 926 C CA . VAL A 1 121 ? -6.333 1.181 2.324 1.00 98.75 121 VAL A CA 1
ATOM 927 C C . VAL A 1 121 ? -6.572 0.937 3.808 1.00 98.75 121 VAL A C 1
ATOM 929 O O . VAL A 1 121 ? -7.715 0.763 4.228 1.00 98.75 121 VAL A O 1
ATOM 932 N N . SER A 1 122 ? -5.515 0.989 4.620 1.00 98.75 122 SER A N 1
ATOM 933 C CA . SER A 1 122 ? -5.630 0.740 6.056 1.00 98.75 122 SER A CA 1
ATOM 934 C C . SER A 1 122 ? -6.520 1.767 6.754 1.00 98.75 122 SER A C 1
ATOM 936 O O . SER A 1 122 ? -7.370 1.401 7.567 1.00 98.75 122 SER A O 1
ATOM 938 N N . ALA A 1 123 ? -6.388 3.042 6.387 1.00 98.69 123 ALA A N 1
ATOM 939 C CA . ALA A 1 123 ? -7.234 4.118 6.888 1.00 98.69 123 ALA A CA 1
ATOM 940 C C . ALA A 1 123 ? -8.706 3.936 6.488 1.00 98.69 123 ALA A C 1
ATOM 942 O O . ALA A 1 123 ? -9.596 4.053 7.331 1.00 98.69 123 ALA A O 1
ATOM 943 N N . GLY A 1 124 ? -8.963 3.617 5.215 1.00 98.56 124 GLY A N 1
ATOM 944 C CA . GLY A 1 124 ? -10.312 3.399 4.693 1.00 98.56 124 GLY A CA 1
ATOM 945 C C . GLY A 1 124 ? -11.008 2.220 5.370 1.00 98.56 124 GLY A C 1
ATOM 946 O O . GLY A 1 124 ? -12.151 2.341 5.814 1.00 98.56 124 GLY A O 1
ATOM 947 N N . VAL A 1 125 ? -10.301 1.100 5.533 1.00 98.62 125 VAL A N 1
ATOM 948 C CA . VAL A 1 125 ? -10.827 -0.080 6.232 1.00 98.62 125 VAL A CA 1
ATOM 949 C C . VAL A 1 125 ? -11.092 0.222 7.705 1.00 98.62 125 VAL A C 1
ATOM 951 O O . VAL A 1 125 ? -12.149 -0.152 8.212 1.00 98.62 125 VAL A O 1
ATOM 954 N N . ALA A 1 126 ? -10.190 0.930 8.390 1.00 98.44 126 ALA A N 1
ATOM 955 C CA . ALA A 1 126 ? -10.399 1.329 9.781 1.00 98.44 126 ALA A CA 1
ATOM 956 C C . ALA A 1 126 ? -11.626 2.239 9.941 1.00 98.44 126 ALA A C 1
ATOM 958 O O . ALA A 1 126 ? -12.448 2.010 10.825 1.00 98.44 126 ALA A O 1
ATOM 959 N N . ALA A 1 127 ? -11.801 3.225 9.055 1.00 98.38 127 ALA A N 1
ATOM 960 C CA . ALA A 1 127 ? -12.962 4.112 9.075 1.00 98.38 127 ALA A CA 1
ATOM 961 C C . ALA A 1 127 ? -14.284 3.340 8.917 1.00 98.38 127 ALA A C 1
ATOM 963 O O . ALA A 1 127 ? -15.237 3.590 9.659 1.00 98.38 127 ALA A O 1
ATOM 964 N N . LEU A 1 128 ? -14.335 2.362 8.005 1.00 98.31 128 LEU A N 1
ATOM 965 C CA . LEU A 1 128 ? -15.497 1.482 7.841 1.00 98.31 128 LEU A CA 1
ATOM 966 C C . LEU A 1 128 ? -15.719 0.601 9.076 1.00 98.31 128 LEU A C 1
ATOM 968 O O . LEU A 1 128 ? -16.837 0.526 9.587 1.00 98.31 128 LEU A O 1
ATOM 972 N N . ALA A 1 129 ? -14.658 -0.021 9.590 1.00 98.19 129 ALA A N 1
ATOM 973 C CA . ALA A 1 129 ? -14.736 -0.894 10.753 1.00 98.19 129 ALA A CA 1
ATOM 974 C C . ALA A 1 129 ? -15.246 -0.156 11.998 1.00 98.19 129 ALA A C 1
ATOM 976 O O . ALA A 1 129 ? -16.068 -0.710 12.725 1.00 98.19 129 ALA A O 1
ATOM 977 N N . TYR A 1 130 ? -14.826 1.094 12.209 1.00 97.94 130 TYR A N 1
ATOM 978 C CA . TYR A 1 130 ? -15.329 1.945 13.290 1.00 97.94 130 TYR A CA 1
ATOM 979 C C . TYR A 1 130 ? -16.763 2.411 13.048 1.00 97.94 130 TYR A C 1
ATOM 981 O O . TYR A 1 130 ? -17.579 2.385 13.966 1.00 97.94 130 TYR A O 1
ATOM 989 N N . ARG A 1 131 ? -17.117 2.778 11.810 1.00 97.44 131 ARG A N 1
ATOM 990 C CA . ARG A 1 131 ? -18.474 3.232 11.470 1.00 97.44 131 ARG A CA 1
ATOM 991 C C . ARG A 1 131 ? -19.540 2.153 11.671 1.00 97.44 131 ARG A C 1
ATOM 993 O O . ARG A 1 131 ? -20.676 2.492 12.016 1.00 97.44 131 ARG A O 1
ATOM 1000 N N . PHE A 1 132 ? -19.183 0.897 11.408 1.00 97.19 132 PHE A N 1
ATOM 1001 C CA . PHE A 1 132 ? -20.078 -0.264 11.438 1.00 97.19 132 PHE A CA 1
ATOM 1002 C C . PHE A 1 132 ? -19.784 -1.246 12.577 1.00 97.19 132 PHE A C 1
ATOM 1004 O O . PHE A 1 132 ? -20.409 -2.303 12.642 1.00 97.19 132 PHE A O 1
ATOM 1011 N N . ASN A 1 133 ? -18.857 -0.899 13.470 1.00 95.12 133 ASN A N 1
ATOM 1012 C CA . ASN A 1 133 ? -18.524 -1.664 14.666 1.00 95.12 133 ASN A CA 1
ATOM 1013 C C . ASN A 1 133 ? -18.133 -3.130 14.383 1.00 95.12 133 ASN A C 1
ATOM 1015 O O . ASN A 1 133 ? -18.591 -4.053 15.051 1.00 95.12 133 ASN A O 1
ATOM 1019 N N . TRP A 1 134 ? -17.317 -3.366 13.349 1.00 95.12 134 TRP A N 1
ATOM 1020 C CA . TRP A 1 134 ? -17.051 -4.723 12.853 1.00 95.12 134 TRP A CA 1
ATOM 1021 C C . TRP A 1 134 ? -16.286 -5.616 13.838 1.00 95.12 134 TRP A C 1
ATOM 1023 O O . TRP A 1 134 ? -16.492 -6.825 13.807 1.00 95.12 134 TRP A O 1
ATOM 1033 N N . LEU A 1 135 ? -15.402 -5.064 14.676 1.00 91.12 135 LEU A N 1
ATOM 1034 C CA . LEU A 1 135 ? -14.533 -5.834 15.586 1.00 91.12 135 LEU A CA 1
ATOM 1035 C C . LEU A 1 135 ? -14.772 -5.550 17.079 1.00 91.12 135 LEU A C 1
ATOM 1037 O O . LEU A 1 135 ? -13.887 -5.840 17.886 1.00 91.12 135 LEU A O 1
ATOM 1041 N N . ALA A 1 136 ? -15.927 -4.980 17.424 1.00 74.44 136 ALA A N 1
ATOM 1042 C CA . ALA A 1 136 ? -16.346 -4.816 18.815 1.00 74.44 136 ALA A CA 1
ATOM 1043 C C . ALA A 1 136 ? -16.944 -6.092 19.413 1.00 74.44 136 ALA A C 1
ATOM 1045 O O . ALA A 1 136 ? -17.424 -6.952 18.635 1.00 74.44 136 ALA A O 1
#

Solvent-accessible surface area (backbone atoms only — not comparable to full-atom values): 7106 Å² total; per-residue (Å²): 111,32,68,58,54,50,50,51,44,39,52,53,48,42,52,57,55,49,48,56,48,51,71,54,39,39,72,76,51,44,42,85,61,37,38,93,74,53,66,100,63,81,62,62,68,62,52,50,52,48,55,57,51,52,53,49,49,45,35,68,74,40,49,56,57,38,57,61,75,63,54,51,49,66,58,40,19,54,57,27,15,50,55,16,30,53,55,32,34,54,54,30,54,47,40,54,74,72,36,94,65,49,50,70,67,58,31,55,54,47,17,51,46,29,14,52,51,35,8,50,32,36,24,53,37,42,52,50,35,64,76,67,53,38,71,114

Radius of gyration: 15.91 Å; Cα contacts (8 Å, |Δi|>4): 146; chains: 1; bounding box: 41×25×43 Å